Protein AF-A0A534R931-F1 (afdb_monomer)

Secondary structure (DSSP, 8-state):
--B-GGGTT-----EEEE--HHHHHHHHHHTT---GGGT-TTT-BPPTTGGGGHHHHTT-TTTT-TTB---GGGEEE--EEEE-SS--BTTEEEEEEEEEEEEEEEE-TTSSEEEEEEEEEEEEEEEESS----------EEEE-EEEEEE----------------------

Sequence (173 aa):
AEINRSLIGKWGPEGKMRVEFGKIREFARAVKEDNPLYFDEALCLAPPTFLMTMALWIGGLGESRSAVKLDLPRVLHGEQEFEYVKPIHGGDVLTFRSRTKEVFEKEGKRGGNMLFVVGETDSPRLSRGDAVPDGARRSAGHRLLQARIRRDGTDAHAGGGRRASHARRDPHR

Mean predicted aligned error: 12.39 Å

pLDDT: mean 72.43, std 20.79, range [27.38, 96.56]

Radius of gyration: 23.31 Å; Cα contacts (8 Å, |Δi|>4): 318; chains: 1; bounding box: 54×32×74 Å

Structure (mmCIF, N/CA/C/O backbone):
data_AF-A0A534R931-F1
#
_entry.id   AF-A0A534R931-F1
#
loop_
_atom_site.group_PDB
_atom_site.id
_atom_site.type_symbol
_atom_site.label_atom_id
_atom_site.label_alt_id
_atom_site.label_comp_id
_atom_site.label_asym_id
_atom_site.label_entity_id
_atom_site.label_seq_id
_atom_site.pdbx_PDB_ins_code
_atom_site.Cartn_x
_atom_site.Cartn_y
_atom_site.Cartn_z
_atom_site.occupancy
_atom_site.B_iso_or_equiv
_atom_site.auth_seq_id
_atom_site.auth_comp_id
_atom_site.auth_asym_id
_atom_site.auth_atom_id
_atom_site.pdbx_PDB_model_num
ATOM 1 N N . ALA A 1 1 ? -6.669 6.294 23.313 1.00 64.75 1 ALA A N 1
ATOM 2 C CA . ALA A 1 1 ? -6.786 7.149 22.118 1.00 64.75 1 ALA A CA 1
ATOM 3 C C . ALA A 1 1 ? -8.151 7.817 22.128 1.00 64.75 1 ALA A C 1
ATOM 5 O O . ALA A 1 1 ? -9.128 7.161 22.482 1.00 64.75 1 ALA A O 1
ATOM 6 N N . GLU A 1 2 ? -8.204 9.100 21.788 1.00 76.81 2 GLU A N 1
ATOM 7 C CA . GLU A 1 2 ? -9.459 9.806 21.527 1.00 76.81 2 GLU A CA 1
ATOM 8 C C . GLU A 1 2 ? -10.000 9.364 20.159 1.00 76.81 2 GLU A C 1
ATOM 10 O O . GLU A 1 2 ? -9.239 9.271 19.191 1.00 76.81 2 GLU A O 1
ATOM 15 N N . ILE A 1 3 ? -11.288 9.016 20.098 1.00 86.69 3 ILE A N 1
ATOM 16 C CA . ILE A 1 3 ? -11.934 8.460 18.902 1.00 86.69 3 ILE A CA 1
ATOM 17 C C . ILE A 1 3 ? -13.036 9.418 18.467 1.00 86.69 3 ILE A C 1
ATOM 19 O O . ILE A 1 3 ? -14.070 9.525 19.130 1.00 86.69 3 ILE A O 1
ATOM 23 N N . ASN A 1 4 ? -12.859 10.057 17.314 1.00 87.88 4 ASN A N 1
ATOM 24 C CA . ASN A 1 4 ? -13.916 10.832 16.686 1.00 87.88 4 ASN A CA 1
ATOM 25 C C . ASN A 1 4 ? -14.786 9.908 15.825 1.00 87.88 4 ASN A C 1
ATOM 27 O O . ASN A 1 4 ? -14.518 9.664 14.647 1.00 87.88 4 ASN A O 1
ATOM 31 N N . ARG A 1 5 ? -15.865 9.396 16.425 1.00 88.88 5 ARG A N 1
ATOM 32 C CA . ARG A 1 5 ? -16.776 8.446 15.767 1.00 88.88 5 ARG A CA 1
ATOM 33 C C . ARG A 1 5 ? -17.453 9.013 14.516 1.00 88.88 5 ARG A C 1
ATOM 35 O O . ARG A 1 5 ? -17.764 8.246 13.614 1.00 88.88 5 ARG A O 1
ATOM 42 N N . SER A 1 6 ? -17.623 10.335 14.419 1.00 89.12 6 SER A N 1
ATOM 43 C CA . SER A 1 6 ? -18.256 10.988 13.260 1.00 89.12 6 SER A CA 1
ATOM 44 C C . SER A 1 6 ? -17.419 10.929 11.973 1.00 89.12 6 SER A C 1
ATOM 46 O O . SER A 1 6 ? -17.922 11.259 10.895 1.00 89.12 6 SER A O 1
ATOM 48 N N . LEU A 1 7 ? -16.142 10.548 12.082 1.00 88.69 7 LEU A N 1
ATOM 49 C CA . LEU A 1 7 ? -15.213 10.404 10.961 1.00 88.69 7 LEU A CA 1
ATOM 50 C C . LEU A 1 7 ? -15.053 8.947 10.506 1.00 88.69 7 LEU A C 1
ATOM 52 O O . LEU A 1 7 ? -14.478 8.697 9.448 1.00 88.69 7 LEU A O 1
ATOM 56 N N . ILE A 1 8 ? -15.577 7.981 11.266 1.00 91.06 8 ILE A N 1
ATOM 57 C CA . ILE A 1 8 ? -15.552 6.570 10.872 1.00 91.06 8 ILE A CA 1
ATOM 58 C C . ILE A 1 8 ? -16.415 6.393 9.614 1.00 91.06 8 ILE A C 1
ATOM 60 O O . ILE A 1 8 ? -17.521 6.919 9.515 1.00 91.06 8 ILE A O 1
ATOM 64 N N . GLY A 1 9 ? -15.884 5.677 8.625 1.00 88.56 9 GLY A N 1
ATOM 65 C CA . GLY A 1 9 ? -16.518 5.426 7.333 1.00 88.56 9 GLY A CA 1
ATOM 66 C C . GLY A 1 9 ? -16.345 6.541 6.296 1.00 88.56 9 GLY A C 1
ATOM 67 O O . GLY A 1 9 ? -16.551 6.273 5.108 1.00 88.56 9 GLY A O 1
ATOM 68 N N . LYS A 1 10 ? -15.923 7.750 6.698 1.00 89.50 10 LYS A N 1
ATOM 69 C CA . LYS A 1 10 ? -15.718 8.885 5.785 1.00 89.50 10 LYS A CA 1
ATOM 70 C C . LYS A 1 10 ? -14.396 8.758 5.037 1.00 89.50 10 LYS A C 1
ATOM 72 O O . LYS A 1 10 ? -13.346 8.569 5.643 1.00 89.50 10 LYS A O 1
ATOM 77 N N . TRP A 1 11 ? -14.463 8.886 3.716 1.00 86.50 11 TRP A N 1
ATOM 78 C CA . TRP A 1 11 ? -13.279 8.961 2.868 1.00 86.50 11 TRP A CA 1
ATOM 79 C C . TRP A 1 11 ? -12.555 10.290 3.067 1.00 86.50 11 TRP A C 1
ATOM 81 O O . TRP A 1 11 ? -13.184 11.347 3.070 1.00 86.50 11 TRP A O 1
ATOM 91 N N . GLY A 1 12 ? -11.237 10.214 3.234 1.00 81.94 12 GLY A N 1
ATOM 92 C CA . GLY A 1 12 ? -10.351 11.367 3.171 1.00 81.94 12 GLY A CA 1
ATOM 93 C C . GLY A 1 12 ? -10.172 11.887 1.739 1.00 81.94 12 GLY A C 1
ATOM 94 O O . GLY A 1 12 ? -10.751 11.331 0.798 1.00 81.94 12 GLY A O 1
ATOM 95 N N . PRO A 1 13 ? -9.364 12.947 1.568 1.00 83.06 13 PRO A N 1
ATOM 96 C CA . PRO A 1 13 ? -9.044 13.481 0.251 1.00 83.06 13 PRO A CA 1
ATOM 97 C C . PRO A 1 13 ? -8.318 12.444 -0.613 1.00 83.06 13 PRO A C 1
ATOM 99 O O . PRO A 1 13 ? -7.682 11.514 -0.107 1.00 83.06 13 PRO A O 1
ATOM 102 N N . GLU A 1 14 ? -8.412 12.620 -1.929 1.00 82.12 14 GLU A N 1
ATOM 103 C CA . GLU A 1 14 ? -7.641 11.821 -2.873 1.00 82.12 14 GLU A CA 1
ATOM 104 C C . GLU A 1 14 ? -6.174 12.259 -2.878 1.00 82.12 14 GLU A C 1
ATOM 106 O O . GLU A 1 14 ? -5.858 13.448 -2.880 1.00 82.12 14 GLU A O 1
ATOM 111 N N . GLY A 1 15 ? -5.278 11.280 -2.917 1.00 79.75 15 GLY A N 1
ATOM 112 C CA . GLY A 1 15 ? -3.866 11.462 -3.202 1.00 79.75 15 GLY A CA 1
ATOM 113 C C . GLY A 1 15 ? -3.477 10.733 -4.483 1.00 79.75 15 GLY A C 1
ATOM 114 O O . GLY A 1 15 ? -4.202 9.866 -4.979 1.00 79.75 15 GLY A O 1
ATOM 115 N N . LYS A 1 16 ? -2.320 11.096 -5.036 1.00 83.88 16 LYS A N 1
ATOM 116 C CA . LYS A 1 16 ? -1.757 10.463 -6.232 1.00 83.88 16 LYS A CA 1
ATOM 117 C C . LYS A 1 16 ? -0.357 9.946 -5.941 1.00 83.88 16 LYS A C 1
ATOM 119 O O . LYS A 1 16 ? 0.428 10.626 -5.291 1.00 83.88 16 LYS A O 1
ATOM 124 N N . MET A 1 17 ? -0.048 8.761 -6.451 1.00 84.69 17 MET A N 1
ATOM 125 C CA . MET A 1 17 ? 1.275 8.151 -6.383 1.00 84.69 17 MET A CA 1
ATOM 126 C C . MET A 1 17 ? 1.694 7.734 -7.788 1.00 84.69 17 MET A C 1
ATOM 128 O O . MET A 1 17 ? 1.029 6.912 -8.419 1.00 84.69 17 MET A O 1
ATOM 132 N N . ARG A 1 18 ? 2.799 8.300 -8.280 1.00 88.38 18 ARG A N 1
ATOM 133 C CA . ARG A 1 18 ? 3.454 7.806 -9.491 1.00 88.38 18 ARG A CA 1
ATOM 134 C C . ARG A 1 18 ? 4.324 6.613 -9.111 1.00 88.38 18 ARG A C 1
ATOM 136 O O . ARG A 1 18 ? 5.145 6.705 -8.204 1.00 88.38 18 ARG A O 1
ATOM 143 N N . VAL A 1 19 ? 4.105 5.491 -9.780 1.00 88.94 19 VAL A N 1
ATOM 144 C CA . VAL A 1 19 ? 4.848 4.257 -9.571 1.00 88.94 19 VAL A CA 1
ATOM 145 C C . VAL A 1 19 ? 6.136 4.346 -10.369 1.00 88.94 19 VAL A C 1
ATOM 147 O O . VAL A 1 19 ? 6.128 4.377 -11.597 1.00 88.94 19 VAL A O 1
ATOM 150 N N . GLU A 1 20 ? 7.258 4.397 -9.670 1.00 90.56 20 GLU A N 1
ATOM 151 C CA . GLU A 1 20 ? 8.573 4.476 -10.293 1.00 90.56 20 GLU A CA 1
ATOM 152 C C . GLU A 1 20 ? 9.228 3.097 -10.320 1.00 90.56 20 GLU A C 1
ATOM 154 O O . GLU A 1 20 ? 9.284 2.404 -9.300 1.00 90.56 20 GLU A O 1
ATOM 159 N N . PHE A 1 21 ? 9.789 2.717 -11.471 1.00 91.75 21 PHE A N 1
ATOM 160 C CA . PHE A 1 21 ? 10.508 1.450 -11.610 1.00 91.75 21 PHE A CA 1
ATOM 161 C C . PHE A 1 21 ? 11.684 1.333 -10.628 1.00 91.75 21 PHE A C 1
ATOM 163 O O . PHE A 1 21 ? 11.911 0.275 -10.042 1.00 91.75 21 PHE A O 1
ATOM 170 N N . GLY A 1 22 ? 12.380 2.446 -10.363 1.00 94.00 22 GLY A N 1
ATOM 171 C CA . GLY A 1 22 ? 13.436 2.499 -9.352 1.00 94.00 22 GLY A CA 1
ATOM 172 C C . GLY A 1 22 ? 12.954 2.011 -7.983 1.00 94.00 22 GLY A C 1
ATOM 173 O O . GLY A 1 22 ? 13.600 1.148 -7.386 1.00 94.00 22 GLY A O 1
ATOM 174 N N . LYS A 1 23 ? 11.774 2.465 -7.522 1.00 92.81 23 LYS A N 1
ATOM 175 C CA . LYS A 1 23 ? 11.213 1.980 -6.255 1.00 92.81 23 LYS A CA 1
ATOM 176 C C . LYS A 1 23 ? 10.787 0.523 -6.334 1.00 92.81 23 LYS A C 1
ATOM 178 O O . LYS A 1 23 ? 11.016 -0.203 -5.373 1.00 92.81 23 LYS A O 1
ATOM 183 N N . ILE A 1 24 ? 10.168 0.091 -7.432 1.00 94.25 24 ILE A N 1
ATOM 184 C CA . ILE A 1 24 ? 9.784 -1.318 -7.616 1.00 94.25 24 ILE A CA 1
ATOM 185 C C . ILE A 1 24 ? 10.997 -2.220 -7.378 1.00 94.25 24 ILE A C 1
ATOM 187 O O . ILE A 1 24 ? 10.940 -3.141 -6.563 1.00 94.25 24 ILE A O 1
ATOM 191 N N . ARG A 1 25 ? 12.122 -1.884 -8.013 1.00 95.12 25 ARG A N 1
ATOM 192 C CA . ARG A 1 25 ? 13.376 -2.625 -7.892 1.00 95.12 25 ARG A CA 1
ATOM 193 C C . ARG A 1 25 ? 13.946 -2.587 -6.477 1.00 95.12 25 ARG A C 1
ATOM 195 O O . ARG A 1 25 ? 14.397 -3.608 -5.966 1.00 95.12 25 ARG A O 1
ATOM 202 N N . GLU A 1 26 ? 13.946 -1.420 -5.837 1.00 95.25 26 GLU A N 1
ATOM 203 C CA . GLU A 1 26 ? 14.381 -1.282 -4.441 1.00 95.25 26 GLU A CA 1
ATOM 204 C C . GLU A 1 26 ? 13.521 -2.119 -3.491 1.00 95.25 26 GLU A C 1
ATOM 206 O O . GLU A 1 26 ? 14.061 -2.817 -2.634 1.00 95.25 26 GLU A O 1
ATOM 211 N N . PHE A 1 27 ? 12.198 -2.091 -3.667 1.00 95.50 27 PHE A N 1
ATOM 212 C CA . PHE A 1 27 ? 11.262 -2.875 -2.874 1.00 95.50 27 PHE A CA 1
ATOM 213 C C . PHE A 1 27 ? 11.506 -4.371 -3.060 1.00 95.50 27 PHE A C 1
ATOM 215 O O . PHE A 1 27 ? 11.680 -5.067 -2.064 1.00 95.50 27 PHE A O 1
ATOM 222 N N . ALA A 1 28 ? 11.601 -4.846 -4.308 1.00 96.56 28 ALA A N 1
ATOM 223 C CA . ALA A 1 28 ? 11.885 -6.246 -4.619 1.00 96.56 28 ALA A CA 1
ATOM 224 C C . ALA A 1 28 ? 13.169 -6.726 -3.919 1.00 96.56 28 ALA A C 1
ATOM 226 O O . ALA A 1 28 ? 13.162 -7.748 -3.236 1.00 96.56 28 ALA A O 1
ATOM 227 N N . ARG A 1 29 ? 14.253 -5.935 -3.970 1.00 96.19 29 ARG A N 1
ATOM 228 C CA . ARG A 1 29 ? 15.492 -6.253 -3.233 1.00 96.19 29 ARG A CA 1
ATOM 229 C C . ARG A 1 29 ? 15.284 -6.281 -1.722 1.00 96.19 29 ARG A C 1
ATOM 231 O O . ARG A 1 29 ? 15.785 -7.185 -1.060 1.00 96.19 29 ARG A O 1
ATOM 238 N N . ALA A 1 30 ? 14.564 -5.305 -1.171 1.00 96.06 30 ALA A N 1
ATOM 239 C CA . ALA A 1 30 ? 14.341 -5.191 0.268 1.00 96.06 30 ALA A CA 1
ATOM 240 C C . ALA A 1 30 ? 13.549 -6.378 0.838 1.00 96.06 30 ALA A C 1
ATOM 242 O O . ALA A 1 30 ? 13.844 -6.836 1.942 1.00 96.06 30 ALA A O 1
ATOM 243 N N . VAL A 1 31 ? 12.588 -6.907 0.075 1.00 94.94 31 VAL A N 1
ATOM 244 C CA . VAL A 1 31 ? 11.812 -8.098 0.458 1.00 94.94 31 VAL A CA 1
ATOM 245 C C . VAL A 1 31 ? 12.465 -9.415 0.030 1.00 94.94 31 VAL A C 1
ATOM 247 O O . VAL A 1 31 ? 11.887 -10.473 0.259 1.00 94.94 31 VAL A O 1
ATOM 250 N N . LYS A 1 32 ? 13.686 -9.359 -0.523 1.00 96.44 32 LYS A N 1
ATOM 251 C CA . LYS A 1 32 ? 14.466 -10.511 -1.001 1.00 96.44 32 LYS A CA 1
ATOM 252 C C . LYS A 1 32 ? 13.764 -11.320 -2.099 1.00 96.44 32 LYS A C 1
ATOM 254 O O . LYS A 1 32 ? 13.887 -12.539 -2.130 1.00 96.44 32 LYS A O 1
ATOM 259 N N . GLU A 1 33 ? 13.050 -10.639 -2.989 1.00 95.69 33 GLU A N 1
ATOM 260 C CA . GLU A 1 33 ? 12.526 -11.252 -4.211 1.00 95.69 33 GLU A CA 1
ATOM 261 C C . GLU A 1 33 ? 13.659 -11.586 -5.187 1.00 95.69 33 GLU A C 1
ATOM 263 O O . GLU A 1 33 ? 14.578 -10.784 -5.390 1.00 95.69 33 GLU A O 1
ATOM 268 N N . ASP A 1 34 ? 13.570 -12.761 -5.805 1.00 94.50 34 ASP A N 1
ATOM 269 C CA . ASP A 1 34 ? 14.520 -13.282 -6.794 1.00 94.50 34 ASP A CA 1
ATOM 270 C C . ASP A 1 34 ? 13.901 -13.441 -8.190 1.00 94.50 34 ASP A C 1
ATOM 272 O O . ASP A 1 34 ? 14.628 -13.644 -9.166 1.00 94.50 34 ASP A O 1
ATOM 276 N N . ASN A 1 35 ? 12.578 -13.288 -8.313 1.00 94.69 35 ASN A N 1
ATOM 277 C CA . ASN A 1 35 ? 11.891 -13.403 -9.589 1.00 94.69 35 ASN A CA 1
ATOM 278 C C . ASN A 1 35 ? 12.372 -12.305 -10.564 1.00 94.69 35 ASN A C 1
ATOM 280 O O . ASN A 1 35 ? 12.129 -11.116 -10.317 1.00 94.69 35 ASN A O 1
ATOM 284 N N . PRO A 1 36 ? 12.999 -12.670 -11.702 1.00 94.31 36 PRO A N 1
ATOM 285 C CA . PRO A 1 36 ? 13.579 -11.706 -12.635 1.00 94.31 36 PRO A CA 1
ATOM 286 C C . PRO A 1 36 ? 12.543 -10.747 -13.238 1.00 94.31 36 PRO A C 1
ATOM 288 O O . PRO A 1 36 ? 12.909 -9.644 -13.638 1.00 94.31 36 PRO A O 1
ATOM 291 N N . LEU A 1 37 ? 11.254 -11.109 -13.246 1.00 92.69 37 LEU A N 1
ATOM 292 C CA . LEU A 1 37 ? 10.178 -10.258 -13.764 1.00 92.69 37 LEU A CA 1
ATOM 293 C C . LEU A 1 37 ? 10.068 -8.911 -13.032 1.00 92.69 37 LEU A C 1
ATOM 295 O O . LEU A 1 37 ? 9.668 -7.921 -13.639 1.00 92.69 37 LEU A O 1
ATOM 299 N N . TYR A 1 38 ? 10.445 -8.846 -11.751 1.00 92.88 38 TYR A N 1
ATOM 300 C CA . TYR A 1 38 ? 10.425 -7.597 -10.974 1.00 92.88 38 TYR A CA 1
ATOM 301 C C . TYR A 1 38 ? 11.647 -6.701 -11.220 1.00 92.88 38 TYR A C 1
ATOM 303 O O . TYR A 1 38 ? 11.712 -5.576 -10.722 1.00 92.88 38 TYR A O 1
ATOM 311 N N . PHE A 1 39 ? 12.624 -7.197 -11.981 1.00 93.94 39 PHE A N 1
ATOM 312 C CA . PHE A 1 39 ? 13.857 -6.498 -12.337 1.00 93.94 39 PHE A CA 1
ATOM 313 C C . PHE A 1 39 ? 13.936 -6.162 -13.831 1.00 93.94 39 PHE A C 1
ATOM 315 O O . PHE A 1 39 ? 14.881 -5.494 -14.246 1.00 93.94 39 PHE A O 1
ATOM 322 N N . ASP A 1 40 ? 12.957 -6.601 -14.621 1.00 92.50 40 ASP A N 1
ATOM 323 C CA . ASP A 1 40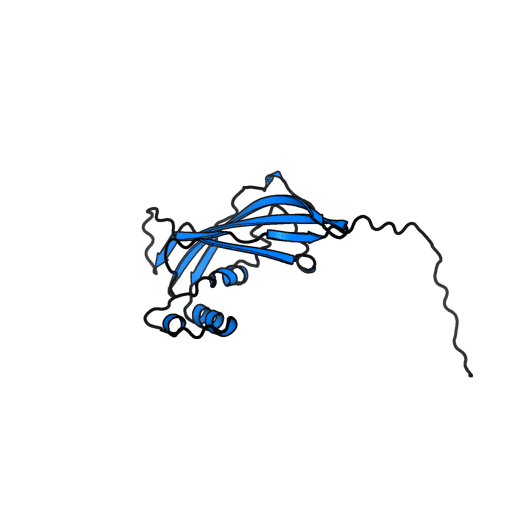 ? 12.869 -6.346 -16.054 1.00 92.50 40 ASP A CA 1
ATOM 324 C C . ASP A 1 40 ? 12.370 -4.914 -16.319 1.00 92.50 40 ASP A C 1
ATOM 326 O O . ASP A 1 40 ? 11.237 -4.557 -15.988 1.00 92.50 40 ASP A O 1
ATOM 330 N N . GLU A 1 41 ? 13.226 -4.091 -16.926 1.00 89.94 41 GLU A N 1
ATOM 331 C CA . GLU A 1 41 ? 12.934 -2.698 -17.290 1.00 89.94 41 GLU A CA 1
ATOM 332 C C . GLU A 1 41 ? 11.887 -2.563 -18.404 1.00 89.94 41 GLU A C 1
ATOM 334 O O . GLU A 1 41 ? 11.192 -1.551 -18.467 1.00 89.94 41 GLU A O 1
ATOM 339 N N . ALA A 1 42 ? 11.724 -3.570 -19.262 1.00 88.50 42 ALA A N 1
ATOM 340 C CA . ALA A 1 42 ? 10.693 -3.565 -20.294 1.00 88.50 42 ALA A CA 1
ATOM 341 C C . ALA A 1 42 ? 9.310 -3.898 -19.712 1.00 88.50 42 ALA A C 1
ATOM 343 O O . ALA A 1 42 ? 8.305 -3.333 -20.148 1.00 88.50 42 ALA A O 1
ATOM 344 N N . LEU A 1 43 ? 9.246 -4.787 -18.713 1.00 88.88 43 LEU A N 1
ATOM 345 C CA . LEU A 1 43 ? 7.991 -5.126 -18.032 1.00 88.88 43 LEU A CA 1
ATOM 346 C C . LEU A 1 43 ? 7.616 -4.101 -16.964 1.00 88.88 43 LEU A C 1
ATOM 348 O O . LEU A 1 43 ? 6.444 -3.754 -16.831 1.00 88.88 43 LEU A O 1
ATOM 352 N N . CYS A 1 44 ? 8.593 -3.629 -16.189 1.00 89.44 44 CYS A N 1
ATOM 353 C CA . CYS A 1 44 ? 8.390 -2.753 -15.040 1.00 89.44 44 CYS A CA 1
ATOM 354 C C . CYS A 1 44 ? 7.344 -3.279 -14.032 1.00 89.44 44 CYS A C 1
ATOM 356 O O . CYS A 1 44 ? 6.620 -2.485 -13.436 1.00 89.44 44 CYS A O 1
ATOM 358 N N . LEU A 1 45 ? 7.214 -4.595 -13.844 1.00 92.38 45 LEU A N 1
ATOM 359 C CA . LEU A 1 45 ? 6.156 -5.190 -13.020 1.00 92.38 45 LEU A CA 1
ATOM 360 C C . LEU A 1 45 ? 6.404 -4.977 -11.518 1.00 92.38 45 LEU A C 1
ATOM 362 O O . LEU A 1 45 ? 7.474 -5.298 -11.007 1.00 92.38 45 LEU A O 1
ATOM 366 N N . ALA A 1 46 ? 5.394 -4.503 -10.786 1.00 92.25 46 ALA A N 1
ATOM 367 C CA . ALA A 1 46 ? 5.466 -4.354 -9.336 1.00 92.25 46 ALA A CA 1
ATOM 368 C C . ALA A 1 46 ? 5.119 -5.667 -8.597 1.00 92.25 46 ALA A C 1
ATOM 370 O O . ALA A 1 46 ? 4.121 -6.309 -8.941 1.00 92.25 46 ALA A O 1
ATOM 371 N N . PRO A 1 47 ? 5.863 -6.037 -7.535 1.00 94.38 47 PRO A N 1
ATOM 372 C CA . PRO A 1 47 ? 5.503 -7.154 -6.665 1.00 94.38 47 PRO A CA 1
ATOM 373 C C . PRO A 1 47 ? 4.115 -7.005 -6.005 1.00 94.38 47 PRO A C 1
ATOM 375 O O . PRO A 1 47 ? 3.707 -5.881 -5.693 1.00 94.38 47 PRO A O 1
ATOM 378 N N . PRO A 1 48 ? 3.410 -8.111 -5.684 1.00 90.19 48 PRO A N 1
ATOM 379 C CA . PRO A 1 48 ? 2.064 -8.089 -5.096 1.00 90.19 48 PRO A CA 1
ATOM 380 C C . PRO A 1 48 ? 1.922 -7.385 -3.744 1.00 90.19 48 PRO A C 1
ATOM 382 O O . PRO A 1 48 ? 0.810 -7.184 -3.286 1.00 90.19 48 PRO A O 1
ATOM 385 N N . THR A 1 49 ? 3.007 -7.036 -3.059 1.00 91.00 49 THR A N 1
ATOM 386 C CA . THR A 1 49 ? 2.961 -6.290 -1.787 1.00 91.00 49 THR A CA 1
ATOM 387 C C . THR A 1 49 ? 3.583 -4.902 -1.902 1.00 91.00 49 THR A C 1
ATOM 389 O O . THR A 1 49 ? 3.696 -4.190 -0.905 1.00 91.00 49 THR A O 1
ATOM 392 N N . PHE A 1 50 ? 3.929 -4.470 -3.120 1.00 91.00 50 PHE A N 1
ATOM 393 C CA . PHE A 1 50 ? 4.559 -3.178 -3.395 1.00 91.00 50 PHE A CA 1
ATOM 394 C C . PHE A 1 50 ? 3.771 -1.995 -2.816 1.00 91.00 50 PHE A C 1
ATOM 396 O O . PHE A 1 50 ? 4.362 -1.044 -2.318 1.00 91.00 50 PHE A O 1
ATOM 403 N N . LEU A 1 51 ? 2.433 -2.071 -2.785 1.00 87.25 51 LEU A N 1
ATOM 404 C CA . LEU A 1 51 ? 1.586 -1.004 -2.236 1.00 87.25 51 LEU A CA 1
ATOM 405 C C . LEU A 1 51 ? 1.819 -0.714 -0.742 1.00 87.25 51 LEU A C 1
ATOM 407 O O . LEU A 1 51 ? 1.421 0.354 -0.277 1.00 87.25 51 LEU A O 1
ATOM 411 N N . MET A 1 52 ? 2.538 -1.574 -0.010 1.00 85.44 52 MET A N 1
ATOM 412 C CA . MET A 1 52 ? 3.043 -1.250 1.330 1.00 85.44 52 MET A CA 1
ATOM 413 C C . MET A 1 52 ? 3.856 0.045 1.356 1.00 85.44 52 MET A C 1
ATOM 415 O O . MET A 1 52 ? 3.823 0.781 2.344 1.00 85.44 52 MET A O 1
ATOM 419 N N . THR A 1 53 ? 4.576 0.352 0.274 1.00 85.62 53 THR A N 1
ATOM 420 C CA . THR A 1 53 ? 5.414 1.550 0.208 1.00 85.62 53 THR A CA 1
ATOM 421 C C . THR A 1 53 ? 4.599 2.828 0.098 1.00 85.62 53 THR A C 1
ATOM 423 O O . THR A 1 53 ? 5.143 3.894 0.359 1.00 85.62 53 THR A O 1
ATOM 426 N N . MET A 1 54 ? 3.305 2.756 -0.235 1.00 80.19 54 MET A N 1
ATOM 427 C CA . MET A 1 54 ? 2.439 3.929 -0.384 1.00 80.19 54 MET A CA 1
ATOM 428 C C . MET A 1 54 ? 2.451 4.808 0.871 1.00 80.19 54 MET A C 1
ATOM 430 O O . MET A 1 54 ? 2.460 6.028 0.759 1.00 80.19 54 MET A O 1
ATOM 434 N N . ALA A 1 55 ? 2.558 4.207 2.062 1.00 74.19 55 ALA A N 1
ATOM 435 C CA . ALA A 1 55 ? 2.681 4.939 3.322 1.00 74.19 55 ALA A CA 1
ATOM 436 C C . ALA A 1 55 ? 3.855 5.943 3.341 1.00 74.19 55 ALA A C 1
ATOM 438 O O . ALA A 1 55 ? 3.760 6.965 4.016 1.00 74.19 55 ALA A O 1
ATOM 439 N N . LEU A 1 56 ? 4.932 5.681 2.591 1.00 74.88 56 LEU A N 1
ATOM 440 C CA . LEU A 1 56 ? 6.111 6.549 2.498 1.00 74.88 56 LEU A CA 1
ATOM 441 C C . LEU A 1 56 ? 5.860 7.807 1.650 1.00 74.88 56 LEU A C 1
ATOM 443 O O . LEU A 1 56 ? 6.507 8.822 1.875 1.00 74.88 56 LEU A O 1
ATOM 447 N N . TRP A 1 57 ? 4.920 7.758 0.703 1.00 69.06 57 TRP A N 1
ATOM 448 C CA . TRP A 1 57 ? 4.579 8.891 -0.170 1.00 69.06 57 TRP A CA 1
ATOM 449 C C . TRP A 1 57 ? 3.514 9.813 0.408 1.00 69.06 57 TRP A C 1
ATOM 451 O O . TRP A 1 57 ? 3.443 10.981 0.040 1.00 69.06 57 TRP A O 1
ATOM 461 N N . ILE A 1 58 ? 2.670 9.287 1.290 1.00 65.81 58 ILE A N 1
ATOM 462 C CA . ILE A 1 58 ? 1.439 9.963 1.720 1.00 65.81 58 ILE A CA 1
ATOM 463 C C . ILE A 1 58 ? 1.559 10.597 3.108 1.00 65.81 58 ILE A C 1
ATOM 465 O O . ILE A 1 58 ? 0.544 10.879 3.733 1.00 65.81 58 ILE A O 1
ATOM 469 N N . GLY A 1 59 ? 2.787 10.781 3.607 1.00 60.44 59 GLY A N 1
ATOM 470 C CA . GLY A 1 59 ? 3.030 11.334 4.945 1.00 60.44 59 GLY A CA 1
ATOM 471 C C . GLY A 1 59 ? 2.705 10.360 6.086 1.00 60.44 59 GLY A C 1
ATOM 472 O O . GLY A 1 59 ? 2.475 10.773 7.219 1.00 60.44 59 GLY A O 1
ATOM 473 N N . GLY A 1 60 ? 2.693 9.052 5.808 1.00 58.25 60 GLY A N 1
ATOM 474 C CA . GLY A 1 60 ? 2.314 8.010 6.758 1.00 58.25 60 GLY A CA 1
ATOM 475 C C . GLY A 1 60 ? 0.809 7.725 6.787 1.00 58.25 60 GLY A C 1
ATOM 476 O O . GLY A 1 60 ? -0.032 8.536 6.420 1.00 58.25 60 GLY A O 1
ATOM 477 N N . LEU A 1 61 ? 0.438 6.538 7.278 1.00 53.03 61 LEU A N 1
ATOM 478 C CA . LEU A 1 61 ? -0.967 6.101 7.376 1.00 53.03 61 LEU A CA 1
ATOM 479 C C . LEU A 1 61 ? -1.808 6.925 8.379 1.00 53.03 61 LEU A C 1
ATOM 481 O O . LEU A 1 61 ? -3.014 6.702 8.483 1.00 53.03 61 LEU A O 1
ATOM 485 N N . GLY A 1 62 ? -1.171 7.807 9.160 1.00 49.50 62 GLY A N 1
ATOM 486 C CA . GLY A 1 62 ? -1.778 8.556 10.263 1.00 49.50 62 GLY A CA 1
ATOM 487 C C . GLY A 1 62 ? -2.632 9.738 9.808 1.00 49.50 62 GLY A C 1
ATOM 488 O O . GLY A 1 62 ? -3.746 9.896 10.301 1.00 49.50 62 GLY A O 1
ATOM 489 N N . GLU A 1 63 ? -2.169 10.521 8.830 1.00 52.12 63 GLU A N 1
ATOM 490 C CA . GLU A 1 63 ? -2.945 11.655 8.301 1.00 52.12 63 GLU A CA 1
ATOM 491 C C . GLU A 1 63 ? -4.149 11.181 7.479 1.00 52.12 63 GLU A C 1
ATOM 493 O O . GLU A 1 63 ? -5.226 11.774 7.520 1.00 52.12 63 GLU A O 1
ATOM 498 N N . SER A 1 64 ? -4.013 10.038 6.802 1.00 55.62 64 SER A N 1
ATOM 499 C CA . SER A 1 64 ? -5.089 9.453 5.998 1.00 55.62 64 SER A CA 1
ATOM 500 C C . SER A 1 64 ? -6.186 8.767 6.836 1.00 55.62 64 SER A C 1
ATOM 502 O O . SER A 1 64 ? -7.182 8.305 6.275 1.00 55.62 64 SER A O 1
ATOM 504 N N . ARG A 1 65 ? -6.026 8.671 8.168 1.00 65.31 65 ARG A N 1
ATOM 505 C CA . ARG A 1 65 ? -6.952 8.000 9.106 1.00 65.31 65 ARG A CA 1
ATOM 506 C C . ARG A 1 65 ? -7.371 8.935 10.243 1.00 65.31 65 ARG A C 1
ATOM 508 O O . ARG A 1 65 ? -7.097 8.700 11.417 1.00 65.31 65 ARG A O 1
ATOM 515 N N . SER A 1 66 ? -8.100 9.984 9.878 1.00 69.69 66 SER A N 1
ATOM 516 C CA . SER A 1 66 ? -8.471 11.114 10.744 1.00 69.69 66 SER A CA 1
ATOM 517 C C . SER A 1 66 ? -9.376 10.788 11.945 1.00 69.69 66 SER A C 1
ATOM 519 O O . SER A 1 66 ? -9.502 11.610 12.849 1.00 69.69 66 SER A O 1
ATOM 521 N N . ALA A 1 67 ? -10.008 9.609 11.998 1.00 77.81 67 ALA A N 1
ATOM 522 C CA . ALA A 1 67 ? -10.958 9.278 13.067 1.00 77.81 67 ALA A CA 1
ATOM 523 C C . ALA A 1 67 ? -10.308 8.934 14.419 1.00 77.81 67 ALA A C 1
ATOM 525 O O . ALA A 1 67 ? -10.989 8.976 15.446 1.00 77.81 67 ALA A O 1
ATOM 526 N N . VAL A 1 68 ? -9.023 8.564 14.442 1.00 77.75 68 VAL A N 1
ATOM 527 C CA . VAL A 1 68 ? -8.320 8.183 15.676 1.00 77.75 68 VAL A CA 1
ATOM 528 C C . VAL A 1 68 ? -6.942 8.821 15.695 1.00 77.75 68 VAL A C 1
ATOM 530 O O . VAL A 1 68 ? -6.125 8.563 14.816 1.00 77.75 68 VAL A O 1
ATOM 533 N N . LYS A 1 69 ? -6.647 9.597 16.741 1.00 77.31 69 LYS A N 1
ATOM 534 C CA . LYS A 1 69 ? -5.283 10.070 16.987 1.00 77.31 69 LYS A CA 1
ATOM 535 C C . LYS A 1 69 ? -4.455 8.907 17.538 1.00 77.31 69 LYS A C 1
ATOM 537 O O . LYS A 1 69 ? -4.638 8.496 18.687 1.00 77.31 69 LYS A O 1
ATOM 542 N N . LEU A 1 70 ? -3.600 8.339 16.691 1.00 75.81 70 LEU A N 1
ATOM 543 C CA . LEU A 1 70 ? -2.754 7.197 17.030 1.00 75.81 70 LEU A CA 1
ATOM 544 C C . LEU A 1 70 ? -1.426 7.676 17.625 1.00 75.81 70 LEU A C 1
ATOM 546 O O . LEU A 1 70 ? -0.734 8.498 17.030 1.00 75.81 70 LEU A O 1
ATOM 550 N N . ASP A 1 71 ? -1.055 7.117 18.773 1.00 76.12 71 ASP A N 1
ATOM 551 C CA . ASP A 1 71 ? 0.298 7.231 19.319 1.00 76.12 71 ASP A CA 1
ATOM 552 C C . ASP A 1 71 ? 1.183 6.182 18.627 1.00 76.12 71 ASP A C 1
ATOM 554 O O . ASP A 1 71 ? 1.228 5.030 19.059 1.00 76.12 71 ASP A O 1
ATOM 558 N N . LEU A 1 72 ? 1.790 6.547 17.487 1.00 74.50 72 LEU A N 1
ATOM 559 C CA . LEU A 1 72 ? 2.467 5.611 16.571 1.00 74.50 72 LEU A CA 1
ATOM 560 C C . LEU A 1 72 ? 3.486 4.669 17.251 1.00 74.50 72 LEU A C 1
ATOM 562 O O . LEU A 1 72 ? 3.457 3.483 16.927 1.00 74.50 72 LEU A O 1
ATOM 566 N N . PRO A 1 73 ? 4.322 5.106 18.216 1.00 79.81 73 PRO A N 1
ATOM 567 C CA . PRO A 1 73 ? 5.215 4.211 18.962 1.00 79.81 73 PRO A CA 1
ATOM 568 C C . PRO A 1 73 ? 4.516 3.079 19.730 1.00 79.81 73 PRO A C 1
ATOM 570 O O . PRO A 1 73 ? 5.139 2.064 20.029 1.00 79.81 73 PRO A O 1
ATOM 573 N N . ARG A 1 74 ? 3.229 3.235 20.064 1.00 77.69 74 ARG A N 1
ATOM 574 C CA . ARG A 1 74 ? 2.416 2.234 20.779 1.00 77.69 74 ARG A CA 1
ATOM 575 C C . ARG A 1 74 ? 1.487 1.444 19.858 1.00 77.69 74 ARG A C 1
ATOM 577 O O . ARG A 1 74 ? 0.654 0.671 20.339 1.00 77.69 74 ARG A O 1
ATOM 584 N N . VAL A 1 75 ? 1.591 1.654 18.548 1.00 78.81 75 VAL A N 1
ATOM 585 C CA . VAL A 1 75 ? 0.789 0.950 17.550 1.00 78.81 75 VAL A CA 1
ATOM 586 C C . VAL A 1 75 ? 1.523 -0.299 17.090 1.00 78.81 75 VAL A C 1
ATOM 588 O O . VAL A 1 75 ? 2.642 -0.238 16.592 1.00 78.81 75 VAL A O 1
ATOM 591 N N . LEU A 1 76 ? 0.839 -1.435 17.174 1.00 84.19 76 LEU A N 1
ATOM 592 C CA . LEU A 1 76 ? 1.252 -2.663 16.509 1.00 84.19 76 LEU A CA 1
ATOM 593 C C . LEU A 1 76 ? 0.492 -2.828 15.192 1.00 84.19 76 LEU A C 1
ATOM 595 O O . LEU A 1 76 ? -0.732 -2.672 15.133 1.00 84.19 76 LEU A O 1
ATOM 599 N N . HIS A 1 77 ? 1.229 -3.178 14.142 1.00 80.50 77 HIS A N 1
ATOM 600 C CA . HIS A 1 77 ? 0.673 -3.574 12.853 1.00 80.50 77 HIS A CA 1
ATOM 601 C C . HIS A 1 77 ? 0.066 -4.980 12.984 1.00 80.50 77 HIS A C 1
ATOM 603 O O . HIS A 1 77 ? 0.784 -5.931 13.276 1.00 80.50 77 HIS A O 1
ATOM 609 N N . GLY A 1 78 ? -1.256 -5.105 12.849 1.00 84.38 78 GLY A N 1
ATOM 610 C CA . GLY A 1 78 ? -1.982 -6.363 13.032 1.00 84.38 78 GLY A CA 1
ATOM 611 C C . GLY A 1 78 ? -2.075 -7.199 11.758 1.00 84.38 78 GLY A C 1
ATOM 612 O O . GLY A 1 78 ? -1.426 -8.231 11.658 1.00 84.38 78 GLY A O 1
ATOM 613 N N . GLU A 1 79 ? -2.915 -6.776 10.814 1.00 85.19 79 GLU A N 1
ATOM 614 C CA . GLU A 1 79 ? -3.239 -7.531 9.592 1.00 85.19 79 GLU A CA 1
ATOM 615 C C . GLU A 1 79 ? -3.340 -6.615 8.370 1.00 85.19 79 GLU A C 1
ATOM 617 O O . GLU A 1 79 ? -3.702 -5.440 8.491 1.00 85.19 79 GLU A O 1
ATOM 622 N N . GLN A 1 80 ? -3.069 -7.190 7.199 1.00 84.75 80 GLN A N 1
ATOM 623 C CA . GLN A 1 80 ? -3.015 -6.526 5.900 1.00 84.75 80 GLN A CA 1
ATOM 624 C C . GLN A 1 80 ? -3.626 -7.429 4.822 1.00 84.75 80 GLN A C 1
ATOM 626 O O . GLN A 1 80 ? -3.302 -8.612 4.761 1.00 84.75 80 GLN A O 1
ATOM 631 N N . GLU A 1 81 ? -4.440 -6.853 3.935 1.00 85.12 81 GLU A N 1
ATOM 632 C CA . GLU A 1 81 ? -5.044 -7.535 2.786 1.00 85.12 81 GLU A CA 1
ATOM 633 C C . GLU A 1 81 ? -4.887 -6.702 1.500 1.00 85.12 81 GLU A C 1
ATOM 635 O O . GLU A 1 81 ? -4.920 -5.470 1.526 1.00 85.12 81 GLU A O 1
ATOM 640 N N . PHE A 1 82 ? -4.707 -7.361 0.357 1.00 83.38 82 PHE A N 1
ATOM 641 C CA . PHE A 1 82 ? -4.602 -6.707 -0.947 1.00 83.38 82 PHE A CA 1
ATOM 642 C C . PHE A 1 82 ? -5.565 -7.359 -1.935 1.00 83.38 82 PHE A C 1
ATOM 644 O O . PHE A 1 82 ? -5.616 -8.583 -2.020 1.00 83.38 82 PHE A O 1
ATOM 651 N N . GLU A 1 83 ? -6.276 -6.550 -2.719 1.00 82.62 83 GLU A N 1
ATOM 652 C CA . GLU A 1 83 ? -7.160 -7.024 -3.780 1.00 82.62 83 GLU A CA 1
ATOM 653 C C . GLU A 1 83 ? -6.757 -6.388 -5.116 1.00 82.62 83 GLU A C 1
ATOM 655 O O . GLU A 1 83 ? -6.994 -5.209 -5.388 1.00 82.62 83 GLU A O 1
ATOM 660 N N . TYR A 1 84 ? -6.141 -7.176 -5.993 1.00 78.81 84 TYR A N 1
ATOM 661 C CA . TYR A 1 84 ? -5.676 -6.684 -7.286 1.00 78.81 84 TYR A CA 1
ATOM 662 C C . TYR A 1 84 ? -6.687 -6.976 -8.386 1.00 78.81 84 TYR A C 1
ATOM 664 O O . TYR A 1 84 ? -6.920 -8.123 -8.748 1.00 78.81 84 TYR A O 1
ATOM 672 N N . VAL A 1 85 ? -7.224 -5.914 -8.988 1.00 81.00 85 VAL A N 1
ATOM 673 C 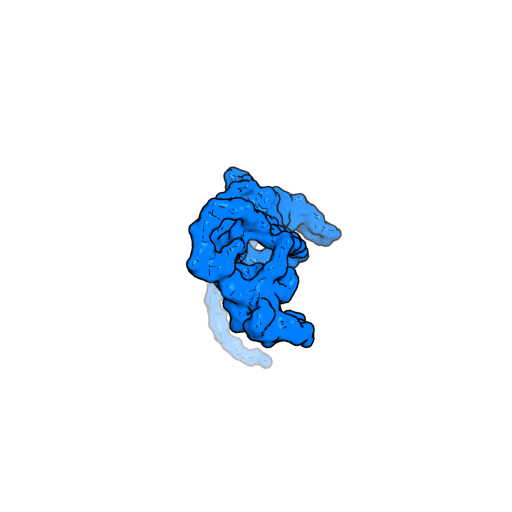CA . VAL A 1 85 ? -8.017 -6.021 -10.224 1.00 81.00 85 VAL A CA 1
ATOM 674 C C . VAL A 1 85 ? -7.101 -6.182 -11.444 1.00 81.00 85 VAL A C 1
ATOM 676 O O . VAL A 1 85 ? -7.473 -6.816 -12.429 1.00 81.00 85 VAL A O 1
ATOM 679 N N . LYS A 1 86 ? -5.902 -5.580 -11.398 1.00 82.44 86 LYS A N 1
ATOM 680 C CA . LYS A 1 86 ? -4.870 -5.632 -12.445 1.00 82.44 86 LYS A CA 1
ATOM 681 C C . LYS A 1 86 ? -3.467 -5.530 -11.830 1.00 82.44 86 LYS A C 1
ATOM 683 O O . LYS A 1 86 ? -3.343 -4.903 -10.774 1.00 82.44 86 LYS A O 1
ATOM 688 N N . PRO A 1 87 ? -2.428 -6.066 -12.496 1.00 87.31 87 PRO A N 1
ATOM 689 C CA . PRO A 1 87 ? -1.042 -5.832 -12.103 1.00 87.31 87 PRO A CA 1
ATOM 690 C C . PRO A 1 87 ? -0.654 -4.355 -12.234 1.00 87.31 87 PRO A C 1
ATOM 692 O O . PRO A 1 87 ? -1.148 -3.652 -13.121 1.00 87.31 87 PRO A O 1
ATOM 695 N N . ILE A 1 88 ? 0.246 -3.908 -11.361 1.00 88.75 88 ILE A N 1
ATOM 696 C CA . ILE A 1 88 ? 0.785 -2.544 -11.328 1.00 88.75 88 ILE A CA 1
ATOM 697 C C . ILE A 1 88 ? 2.146 -2.539 -12.020 1.00 88.75 88 ILE A C 1
ATOM 699 O O . ILE A 1 88 ? 2.937 -3.461 -11.827 1.00 88.75 88 ILE A O 1
ATOM 703 N N . HIS A 1 89 ? 2.421 -1.498 -12.798 1.00 90.19 89 HIS A N 1
ATOM 704 C CA . HIS A 1 89 ? 3.662 -1.330 -13.540 1.00 90.19 89 HIS A CA 1
ATOM 705 C C . HIS A 1 89 ? 4.323 0.020 -13.232 1.00 90.19 89 HIS A C 1
ATOM 707 O O . HIS A 1 89 ? 3.673 0.986 -12.837 1.00 90.19 89 HIS A O 1
ATOM 713 N N . GLY A 1 90 ? 5.630 0.114 -13.448 1.00 90.06 90 GLY A N 1
ATOM 714 C CA . GLY A 1 90 ? 6.341 1.389 -13.498 1.00 90.06 90 GLY A CA 1
ATOM 715 C C . GLY A 1 90 ? 5.741 2.320 -14.558 1.00 90.06 90 GLY A C 1
ATOM 716 O O . GLY A 1 90 ? 5.359 1.887 -15.642 1.00 90.06 90 GLY A O 1
ATOM 717 N N . GLY A 1 91 ? 5.635 3.606 -14.227 1.00 88.25 91 GLY A N 1
ATOM 718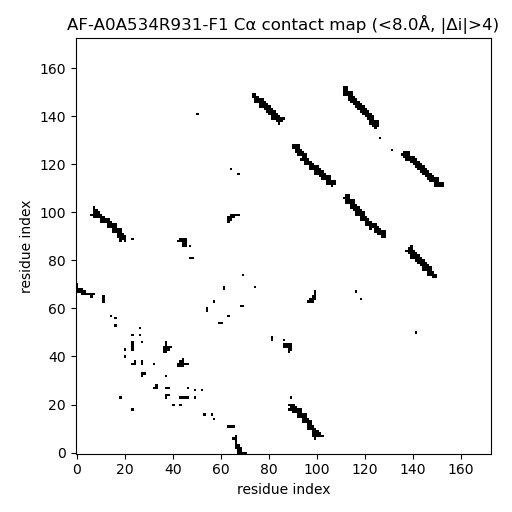 C CA . GLY A 1 91 ? 4.969 4.632 -15.036 1.00 88.25 91 GLY A CA 1
ATOM 719 C C . GLY A 1 91 ? 3.477 4.802 -14.732 1.00 88.25 91 GLY A C 1
ATOM 720 O O . GLY A 1 91 ? 2.887 5.813 -15.124 1.00 88.25 91 GLY A O 1
ATOM 721 N N . ASP A 1 92 ? 2.873 3.865 -14.000 1.00 88.06 92 ASP A N 1
ATOM 722 C CA . ASP A 1 92 ? 1.491 3.976 -13.550 1.00 88.06 92 ASP A CA 1
ATOM 723 C C . ASP A 1 92 ? 1.311 5.165 -12.593 1.00 88.06 92 ASP A C 1
ATOM 725 O O . ASP A 1 92 ? 2.165 5.462 -11.757 1.00 88.06 92 ASP A O 1
ATOM 729 N N . VAL A 1 93 ? 0.167 5.842 -12.680 1.00 86.88 93 VAL A N 1
ATOM 730 C CA . VAL A 1 93 ? -0.269 6.831 -11.690 1.00 86.88 93 VAL A CA 1
ATOM 731 C C . VAL A 1 93 ? -1.504 6.291 -10.987 1.00 86.88 93 VAL A C 1
ATOM 733 O O . VAL A 1 93 ? -2.564 6.124 -11.595 1.00 86.88 93 VAL A O 1
ATOM 736 N N . LEU A 1 94 ? -1.353 6.023 -9.693 1.00 84.44 94 LEU A N 1
ATOM 737 C CA . LEU A 1 94 ? -2.403 5.517 -8.823 1.00 84.44 94 LEU A CA 1
ATOM 738 C C . LEU A 1 94 ? -3.052 6.683 -8.090 1.00 84.44 94 LEU A C 1
ATOM 740 O O . LEU A 1 94 ? -2.378 7.425 -7.377 1.00 84.44 94 LEU A O 1
ATOM 744 N N . THR A 1 95 ? -4.363 6.839 -8.251 1.00 83.19 95 THR A N 1
ATOM 745 C CA . THR A 1 95 ? -5.155 7.732 -7.396 1.00 83.19 95 THR A CA 1
ATOM 746 C C . THR A 1 95 ? -5.729 6.904 -6.263 1.00 83.19 95 THR A C 1
ATOM 748 O O . THR A 1 95 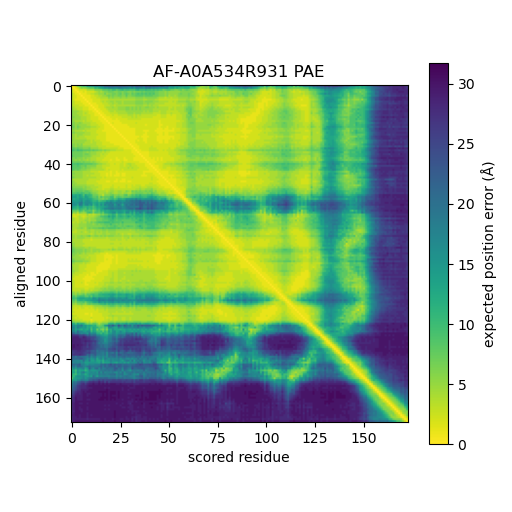? -6.339 5.870 -6.532 1.00 83.19 95 THR A O 1
ATOM 751 N N . PHE A 1 96 ? -5.534 7.323 -5.018 1.00 81.44 96 PHE A N 1
ATOM 752 C CA . PHE A 1 96 ? -6.003 6.604 -3.838 1.00 81.44 96 PHE A CA 1
ATOM 753 C C . PHE A 1 96 ? -6.714 7.541 -2.866 1.00 81.44 96 PHE A C 1
ATOM 755 O O . PHE A 1 96 ? -6.458 8.739 -2.824 1.00 81.44 96 PHE A O 1
ATOM 762 N N . ARG A 1 97 ? -7.577 6.977 -2.030 1.00 81.38 97 ARG A N 1
ATOM 763 C CA . ARG A 1 97 ? -8.170 7.644 -0.866 1.00 81.38 97 ARG A CA 1
ATOM 764 C C . ARG A 1 97 ? -8.276 6.642 0.266 1.00 81.38 97 ARG A C 1
ATOM 766 O O . ARG A 1 97 ? -8.500 5.458 0.023 1.00 81.38 97 ARG A O 1
ATOM 773 N N . SER A 1 98 ? -8.133 7.103 1.500 1.00 84.00 98 SER A N 1
ATOM 774 C CA . SER A 1 98 ? -8.205 6.230 2.674 1.00 84.00 98 SER A CA 1
ATOM 775 C C . SER A 1 98 ? -9.310 6.653 3.625 1.00 84.00 98 SER A C 1
ATOM 777 O O . SER A 1 98 ? -9.749 7.804 3.619 1.00 84.00 98 SER A O 1
ATOM 779 N N . ARG A 1 99 ? -9.762 5.711 4.448 1.00 84.69 99 ARG A N 1
ATOM 780 C CA . ARG A 1 99 ? -10.670 5.969 5.563 1.00 84.69 99 ARG A CA 1
ATOM 781 C C . ARG A 1 99 ? -10.349 5.095 6.760 1.00 84.69 99 ARG A C 1
ATOM 783 O O . ARG A 1 99 ? -9.781 4.010 6.625 1.00 84.69 99 ARG A O 1
ATOM 790 N N . THR A 1 100 ? -10.817 5.526 7.926 1.00 88.69 100 THR A N 1
ATOM 791 C CA . THR A 1 100 ? -11.018 4.619 9.057 1.00 88.69 100 THR A CA 1
ATOM 792 C C . THR A 1 100 ? -12.330 3.880 8.835 1.00 88.69 100 THR A C 1
ATOM 794 O O . THR A 1 100 ? -13.399 4.468 8.970 1.00 88.69 100 THR A O 1
ATOM 797 N N . LYS A 1 101 ? -12.260 2.605 8.459 1.00 88.06 101 LYS A N 1
ATOM 798 C CA . LYS A 1 101 ? -13.429 1.762 8.190 1.00 88.06 101 LYS A CA 1
ATOM 799 C C . LYS A 1 101 ? -14.177 1.416 9.470 1.00 88.06 101 LYS A C 1
ATOM 801 O O . LYS A 1 101 ? -15.399 1.497 9.503 1.00 88.06 101 LYS A O 1
ATOM 806 N N . GLU A 1 102 ? -13.440 1.042 10.509 1.00 89.00 102 GLU A N 1
ATOM 807 C CA . GLU A 1 102 ? -14.017 0.527 11.746 1.00 89.00 102 GLU A CA 1
ATOM 808 C C . GLU A 1 102 ? -13.085 0.782 12.933 1.00 89.00 102 GLU A C 1
ATOM 810 O O . GLU A 1 102 ? -11.861 0.810 12.780 1.00 89.00 102 GLU A O 1
ATOM 815 N N . VAL A 1 103 ? -13.666 0.962 14.120 1.00 89.44 103 VAL A N 1
ATOM 816 C CA . VAL A 1 103 ? -12.937 1.055 15.387 1.00 89.44 103 VAL A CA 1
ATOM 817 C C . VAL A 1 103 ? -13.689 0.264 16.449 1.00 89.44 103 VAL A C 1
ATOM 819 O O . VAL A 1 103 ? -14.853 0.558 16.720 1.00 89.44 103 VAL A O 1
ATOM 822 N N . PHE A 1 104 ? -13.027 -0.704 17.075 1.00 88.56 104 PHE A N 1
ATOM 823 C CA . PHE A 1 104 ? -13.623 -1.545 18.115 1.00 88.56 104 PHE A CA 1
ATOM 824 C C . PHE A 1 104 ? -12.590 -1.942 19.171 1.00 88.56 104 PHE A C 1
ATOM 826 O O . PHE A 1 104 ? -11.386 -1.829 18.952 1.00 88.56 104 PHE A O 1
ATOM 833 N N . GLU A 1 105 ? -13.055 -2.408 20.327 1.00 89.00 105 GLU A N 1
ATOM 834 C CA . GLU A 1 105 ? -12.191 -2.889 21.407 1.00 89.00 105 GLU A CA 1
ATOM 835 C C . GLU A 1 105 ? -12.343 -4.402 21.574 1.00 89.00 105 GLU A C 1
ATOM 837 O O . GLU A 1 105 ? -13.425 -4.953 21.371 1.00 89.00 105 GLU A O 1
ATOM 842 N N . LYS A 1 106 ? -11.251 -5.087 21.917 1.00 87.75 106 LYS A N 1
ATOM 843 C CA . LYS A 1 106 ? -11.266 -6.497 22.324 1.00 87.75 106 LYS A CA 1
ATOM 844 C C . LYS A 1 106 ? -10.413 -6.679 23.566 1.00 87.75 106 LYS A C 1
ATOM 846 O O . LYS A 1 106 ? -9.334 -6.094 23.672 1.00 87.75 106 LYS A O 1
ATOM 851 N N . GLU A 1 107 ? -10.866 -7.537 24.465 1.00 87.69 107 GLU A N 1
ATOM 852 C CA . GLU A 1 107 ? -10.077 -7.946 25.619 1.00 87.69 107 GLU A CA 1
ATOM 853 C C . GLU A 1 107 ? -8.944 -8.890 25.184 1.00 87.69 107 GLU A C 1
ATOM 855 O O . GLU A 1 107 ? -9.121 -9.798 24.365 1.00 87.69 107 GLU A O 1
ATOM 860 N N . GLY A 1 108 ? -7.738 -8.640 25.688 1.00 81.75 108 GLY A N 1
ATOM 861 C CA . GLY A 1 108 ? -6.575 -9.476 25.436 1.00 81.75 108 GLY A CA 1
ATOM 862 C C . GLY A 1 108 ? -6.621 -10.769 26.248 1.00 81.75 108 GLY A C 1
ATOM 863 O O . GLY A 1 108 ? -6.967 -10.767 27.422 1.00 81.75 108 GLY A O 1
ATOM 864 N N . LYS A 1 109 ? -6.143 -11.876 25.664 1.00 80.38 109 LYS A N 1
ATOM 865 C CA . LYS A 1 109 ? -6.060 -13.189 26.344 1.00 80.38 109 LYS A CA 1
ATOM 866 C C . LYS A 1 109 ? -5.237 -13.188 27.646 1.00 80.38 109 LYS A C 1
ATOM 868 O O . LYS A 1 109 ? -5.341 -14.122 28.426 1.00 80.38 109 LYS A O 1
ATOM 873 N N . ARG A 1 110 ? -4.374 -12.185 27.847 1.00 80.56 110 ARG A N 1
ATOM 874 C CA . ARG A 1 110 ? -3.530 -11.998 29.044 1.00 80.56 110 ARG A CA 1
ATOM 875 C C . ARG A 1 110 ? -3.965 -10.783 29.880 1.00 80.56 110 ARG A C 1
ATOM 877 O O . ARG A 1 110 ? -3.156 -10.238 30.624 1.00 80.56 110 ARG A O 1
ATOM 884 N N . GLY A 1 111 ? -5.209 -10.335 29.713 1.00 75.88 111 GLY A N 1
ATOM 885 C CA . GLY A 1 111 ? -5.743 -9.122 30.326 1.00 75.88 111 GLY A CA 1
ATOM 886 C C . GLY A 1 111 ? -5.395 -7.837 29.563 1.00 75.88 111 GLY A C 1
ATOM 887 O O . GLY A 1 111 ? -4.401 -7.755 28.830 1.00 75.88 111 GLY A O 1
ATOM 888 N N . GLY A 1 112 ? -6.238 -6.821 29.757 1.00 80.69 112 GLY A N 1
ATOM 889 C CA . GLY A 1 112 ? -6.127 -5.491 29.153 1.00 80.69 112 GLY A CA 1
ATOM 890 C C . GLY A 1 112 ? -6.958 -5.322 27.879 1.00 80.69 112 GLY A C 1
ATOM 891 O O . GLY A 1 112 ? -7.146 -6.264 27.108 1.00 80.69 112 GLY A O 1
ATOM 892 N N . ASN A 1 113 ? -7.428 -4.097 27.634 1.00 82.25 113 ASN A N 1
ATOM 893 C CA . ASN A 1 113 ? -8.230 -3.770 26.456 1.00 82.25 113 ASN A CA 1
ATOM 894 C C . ASN A 1 113 ? -7.333 -3.336 25.295 1.00 82.25 113 ASN A C 1
ATOM 896 O O . ASN A 1 113 ? -6.481 -2.452 25.423 1.00 82.25 113 ASN A O 1
ATOM 900 N N . MET A 1 114 ? -7.547 -3.947 24.134 1.00 85.31 114 MET A N 1
ATOM 901 C CA . MET A 1 114 ? -6.911 -3.564 22.881 1.00 85.31 114 MET A CA 1
ATOM 902 C C . MET A 1 114 ? -7.905 -2.802 22.018 1.00 85.31 114 MET A C 1
ATOM 904 O O . MET A 1 114 ? -8.990 -3.299 21.728 1.00 85.31 114 MET A O 1
ATOM 908 N N . LEU A 1 115 ? -7.508 -1.619 21.564 1.00 85.50 115 LEU A N 1
ATOM 909 C CA . LEU A 1 115 ? -8.221 -0.868 20.545 1.00 85.50 115 LEU A CA 1
ATOM 910 C C . LEU A 1 115 ? -7.739 -1.318 19.166 1.00 85.50 115 LEU A C 1
ATOM 912 O O . LEU A 1 115 ? -6.541 -1.284 18.883 1.00 85.50 115 LEU A O 1
ATOM 916 N N . PHE A 1 116 ? -8.682 -1.696 18.317 1.00 87.19 116 PHE A N 1
ATOM 917 C CA . PHE A 1 116 ? -8.468 -2.011 16.916 1.00 87.19 116 PHE A CA 1
ATOM 918 C C . PHE A 1 116 ? -8.960 -0.851 16.066 1.00 87.19 116 PHE A C 1
ATOM 920 O O . PHE A 1 116 ? -10.092 -0.395 16.220 1.00 87.19 116 PHE A O 1
ATOM 927 N N . VAL A 1 117 ? -8.113 -0.394 15.150 1.00 86.69 117 VAL A N 1
ATOM 928 C CA . VAL A 1 117 ? -8.467 0.605 14.140 1.00 86.69 117 VAL A CA 1
ATOM 929 C C . VAL A 1 117 ? -8.256 -0.026 12.779 1.00 86.69 117 VAL A C 1
ATOM 931 O O . VAL A 1 117 ? -7.127 -0.353 12.423 1.00 86.69 117 VAL A O 1
ATOM 934 N N . VAL A 1 118 ? -9.343 -0.212 12.036 1.00 87.00 118 VAL A N 1
ATOM 935 C CA . VAL A 1 118 ? -9.332 -0.810 10.702 1.00 87.00 118 VAL A CA 1
ATOM 936 C C . VAL A 1 118 ? -9.300 0.305 9.669 1.00 87.00 118 VAL A C 1
ATOM 938 O O . VAL A 1 118 ? -10.240 1.093 9.558 1.00 87.00 118 VAL A O 1
ATOM 941 N N . GLY A 1 119 ? -8.210 0.375 8.914 1.00 84.56 119 GLY A N 1
ATOM 942 C CA . GLY A 1 119 ? -8.105 1.220 7.730 1.00 84.56 119 GLY A CA 1
ATOM 943 C C . GLY A 1 119 ? -8.652 0.542 6.478 1.00 84.56 119 GLY A C 1
ATOM 944 O O . GLY A 1 119 ? -8.696 -0.683 6.385 1.00 84.56 119 GLY A O 1
ATOM 945 N N . GLU A 1 120 ? -9.037 1.349 5.500 1.00 85.12 120 GLU A N 1
ATOM 946 C CA . GLU A 1 120 ? -9.299 0.893 4.139 1.00 85.12 120 GLU A CA 1
ATOM 947 C C . GLU A 1 120 ? -8.789 1.944 3.158 1.00 85.12 120 GLU A C 1
ATOM 949 O O . GLU A 1 120 ? -9.013 3.139 3.376 1.00 85.12 120 GLU A O 1
ATOM 954 N N . THR A 1 121 ? -8.114 1.502 2.098 1.00 82.75 121 THR A N 1
ATOM 955 C CA . THR A 1 121 ? -7.648 2.365 1.016 1.00 82.75 121 THR A CA 1
ATOM 956 C C . THR A 1 121 ? -8.225 1.877 -0.307 1.00 82.75 121 THR A C 1
ATOM 958 O O . THR A 1 121 ? -8.077 0.730 -0.715 1.00 82.75 121 THR A O 1
ATOM 961 N N . ASP A 1 122 ? -8.907 2.772 -0.996 1.00 81.75 122 ASP A N 1
ATOM 962 C CA . ASP A 1 122 ? -9.444 2.514 -2.325 1.00 81.75 122 ASP A CA 1
ATOM 963 C C . ASP A 1 122 ? -8.532 3.199 -3.343 1.00 81.75 122 ASP A C 1
ATOM 965 O O . ASP A 1 122 ? -8.157 4.355 -3.124 1.00 81.75 122 ASP A O 1
ATOM 969 N N . SER A 1 123 ? -8.168 2.509 -4.429 1.00 72.56 123 SER A N 1
ATOM 970 C CA . SER A 1 123 ? -7.427 3.107 -5.546 1.00 72.56 123 SER A CA 1
ATOM 971 C C . SER A 1 123 ? -8.250 3.034 -6.834 1.00 72.56 123 SER A C 1
ATOM 973 O O . SER A 1 123 ? -8.007 2.195 -7.706 1.00 72.56 123 SER A O 1
ATOM 975 N N . PRO A 1 124 ? -9.257 3.913 -6.982 1.00 56.81 124 PRO A N 1
ATOM 976 C CA . PRO A 1 124 ? -10.266 3.771 -8.024 1.00 56.81 124 PRO A CA 1
ATOM 977 C C . PRO A 1 124 ? -9.747 4.041 -9.439 1.00 56.81 124 PRO A C 1
ATOM 979 O O . PRO A 1 124 ? -10.454 3.703 -10.388 1.00 56.81 124 PRO A O 1
ATOM 982 N N . ARG A 1 125 ? -8.560 4.646 -9.608 1.00 64.62 125 ARG A N 1
ATOM 983 C CA . ARG A 1 125 ? -7.992 4.940 -10.931 1.00 64.62 125 ARG A CA 1
ATOM 984 C C . ARG A 1 125 ? -6.520 4.594 -11.038 1.00 64.62 125 ARG A C 1
ATOM 986 O O . ARG A 1 125 ? -5.692 5.083 -10.268 1.00 64.62 125 ARG A O 1
ATOM 993 N N . LEU A 1 126 ? -6.246 3.868 -12.113 1.00 65.38 126 LEU A N 1
ATOM 994 C CA . LEU A 1 126 ? -4.937 3.606 -12.666 1.00 65.38 126 LEU A CA 1
ATOM 995 C C . LEU A 1 126 ? -4.888 4.223 -14.066 1.00 65.38 126 LEU A C 1
ATOM 997 O O . LEU A 1 126 ? -5.656 3.821 -14.942 1.00 65.38 126 LEU A O 1
ATOM 1001 N N . SER A 1 127 ? -3.985 5.178 -14.277 1.00 63.72 127 SER A N 1
ATOM 1002 C CA . SER A 1 127 ? -3.684 5.752 -15.595 1.00 63.72 127 SER A CA 1
ATOM 1003 C C . SER A 1 127 ? -2.213 5.525 -15.949 1.00 63.72 127 SER A C 1
ATOM 1005 O O . SER A 1 127 ? -1.350 5.701 -15.091 1.00 63.72 127 SER A O 1
ATOM 1007 N N . ARG A 1 128 ? -1.920 5.166 -17.205 1.00 60.28 128 ARG A N 1
ATOM 1008 C CA . ARG A 1 128 ? -0.551 5.066 -17.739 1.00 60.28 128 ARG A CA 1
ATOM 1009 C C . ARG A 1 128 ? -0.172 6.383 -18.418 1.00 60.28 128 ARG A C 1
ATOM 1011 O O . ARG A 1 128 ? -0.731 6.661 -19.472 1.00 60.28 128 ARG A O 1
ATOM 1018 N N . GLY A 1 129 ? 0.774 7.145 -17.860 1.00 55.81 129 GLY A N 1
ATOM 1019 C CA . GLY A 1 129 ? 1.303 8.366 -18.497 1.00 55.81 129 GLY A CA 1
ATOM 1020 C C . GLY A 1 129 ? 0.251 9.438 -18.835 1.00 55.81 129 GLY A C 1
ATOM 1021 O O . GLY A 1 129 ? -0.927 9.284 -18.521 1.00 55.81 129 GLY A O 1
ATOM 1022 N N . ASP A 1 130 ? 0.678 10.561 -19.416 1.00 44.03 130 ASP A N 1
ATOM 1023 C CA . ASP A 1 130 ? -0.141 11.770 -19.593 1.00 44.03 130 ASP A CA 1
ATOM 1024 C C . ASP A 1 130 ? -1.274 11.601 -20.628 1.00 44.03 130 ASP A C 1
ATOM 1026 O O . ASP A 1 130 ? -1.171 12.024 -21.774 1.00 44.03 130 ASP A O 1
ATOM 1030 N N . ALA A 1 131 ? -2.389 11.002 -20.207 1.00 40.38 131 ALA A N 1
ATOM 1031 C CA . ALA A 1 131 ? -3.717 11.207 -20.780 1.00 40.38 131 ALA A CA 1
ATOM 1032 C C . ALA A 1 131 ? -4.784 10.755 -19.771 1.00 40.38 131 ALA A C 1
ATOM 1034 O O . ALA A 1 131 ? -4.895 9.572 -19.444 1.00 40.38 131 ALA A O 1
ATOM 1035 N N . VAL A 1 132 ? -5.602 11.696 -19.293 1.00 44.94 132 VAL A N 1
ATOM 1036 C CA . VAL A 1 132 ? -6.818 11.401 -18.522 1.00 44.94 132 VAL A CA 1
ATOM 1037 C C . VAL A 1 132 ? -8.034 11.686 -19.404 1.00 44.94 132 VAL A C 1
ATOM 1039 O O . VAL A 1 132 ? -8.447 12.840 -19.496 1.00 44.94 132 VAL A O 1
ATOM 1042 N N . PRO A 1 133 ? -8.661 10.666 -20.014 1.00 38.84 133 PRO A N 1
ATOM 1043 C CA . PRO A 1 133 ? -10.081 10.707 -20.307 1.00 38.84 133 PRO A CA 1
ATOM 1044 C C . PRO A 1 133 ? -10.837 10.112 -19.118 1.00 38.84 133 PRO A C 1
ATOM 1046 O O . PRO A 1 133 ? -10.554 9.006 -18.649 1.00 38.84 133 PRO A O 1
ATOM 1049 N N . ASP A 1 134 ? -11.790 10.885 -18.614 1.00 47.25 134 ASP A N 1
ATOM 1050 C CA . ASP A 1 134 ? -12.686 10.511 -17.532 1.00 47.25 134 ASP A CA 1
ATOM 1051 C C . ASP A 1 134 ? -13.594 9.356 -17.991 1.00 47.25 134 ASP A C 1
ATOM 1053 O O . ASP A 1 134 ? -14.341 9.482 -18.959 1.00 47.25 134 ASP A O 1
ATOM 1057 N N . GLY A 1 135 ? -13.481 8.191 -17.354 1.00 34.28 135 GLY A N 1
ATOM 1058 C CA . GLY A 1 135 ? -14.194 6.996 -17.799 1.00 34.28 135 GLY A CA 1
ATOM 1059 C C . GLY A 1 135 ? -13.851 5.775 -16.961 1.00 34.28 135 GLY A C 1
ATOM 1060 O O . GLY A 1 135 ? -12.956 5.006 -17.299 1.00 34.28 135 GLY A O 1
ATOM 1061 N N . ALA A 1 136 ? -14.560 5.646 -15.840 1.00 45.25 136 ALA A N 1
ATOM 1062 C CA . ALA A 1 136 ? -14.576 4.539 -14.887 1.00 45.25 136 ALA A CA 1
ATOM 1063 C C . ALA A 1 136 ? -13.881 3.237 -15.334 1.00 45.25 136 ALA A C 1
ATOM 1065 O O . ALA A 1 136 ? -14.442 2.445 -16.090 1.00 45.25 136 ALA A O 1
ATOM 1066 N N . ARG A 1 137 ? -12.718 2.935 -14.745 1.00 40.66 137 ARG A N 1
ATOM 1067 C CA . ARG A 1 137 ? -12.267 1.553 -14.539 1.00 40.66 137 ARG A CA 1
ATOM 1068 C C . ARG A 1 137 ? -11.595 1.462 -13.178 1.00 40.66 137 ARG A C 1
ATOM 1070 O O . ARG A 1 137 ? -10.548 2.064 -12.973 1.00 40.66 137 ARG A O 1
ATOM 1077 N N . ARG A 1 138 ? -12.227 0.710 -12.272 1.00 39.38 138 ARG A N 1
ATOM 1078 C CA . ARG A 1 138 ? -11.673 0.366 -10.959 1.00 39.38 138 ARG A CA 1
ATOM 1079 C C . ARG A 1 138 ? -10.308 -0.290 -11.160 1.00 39.38 138 ARG A C 1
ATOM 1081 O O . ARG A 1 138 ? -10.183 -1.219 -11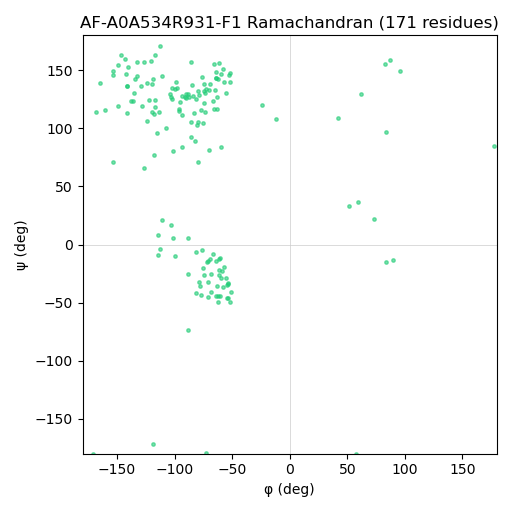.961 1.00 39.38 138 ARG A O 1
ATOM 1088 N N . SER A 1 139 ? -9.306 0.187 -10.444 1.00 46.50 139 SER A N 1
ATOM 1089 C CA . SER A 1 139 ? -8.018 -0.485 -10.286 1.00 46.50 139 SER A CA 1
ATOM 1090 C C . SER A 1 139 ? -7.839 -0.939 -8.840 1.00 46.50 139 SER A C 1
ATOM 1092 O O . SER A 1 139 ? -8.681 -0.636 -8.004 1.00 46.50 139 SER A O 1
ATOM 1094 N N . ALA A 1 140 ? -6.791 -1.734 -8.604 1.00 47.06 140 ALA A N 1
ATOM 1095 C CA . ALA A 1 140 ? -6.445 -2.422 -7.358 1.00 47.06 140 ALA A CA 1
ATOM 1096 C C . ALA A 1 140 ? -7.016 -1.792 -6.067 1.00 47.06 140 ALA A C 1
ATOM 1098 O O . ALA A 1 140 ? -6.710 -0.654 -5.720 1.00 47.06 140 ALA A O 1
ATOM 1099 N N . GLY A 1 141 ? -7.822 -2.559 -5.335 1.00 48.31 141 GLY A N 1
ATOM 1100 C CA . GLY A 1 141 ? -8.247 -2.225 -3.982 1.00 48.31 141 GLY A CA 1
ATOM 1101 C C . GLY A 1 141 ? -7.145 -2.576 -2.983 1.00 48.31 141 GLY A C 1
ATOM 1102 O O . GLY A 1 141 ? -6.580 -3.666 -3.002 1.00 48.31 141 GLY A O 1
ATOM 1103 N N . HIS A 1 142 ? -6.822 -1.654 -2.084 1.00 49.53 142 HIS A N 1
ATOM 1104 C CA . HIS A 1 142 ? -5.800 -1.863 -1.064 1.00 49.53 142 HIS A CA 1
ATOM 1105 C C . HIS A 1 142 ? -6.428 -1.836 0.331 1.00 49.53 142 HIS A C 1
ATOM 1107 O O . HIS A 1 142 ? -6.607 -0.785 0.950 1.00 49.53 142 HIS A O 1
ATOM 1113 N N . ARG A 1 143 ? -6.755 -3.001 0.886 1.00 50.31 143 ARG A N 1
ATOM 1114 C CA . ARG A 1 143 ? -7.379 -3.072 2.208 1.00 50.31 143 ARG A CA 1
ATOM 1115 C C . ARG A 1 143 ? -6.337 -3.273 3.319 1.00 50.31 143 ARG A C 1
ATOM 1117 O O . ARG A 1 143 ? -6.121 -4.368 3.818 1.00 50.31 143 ARG A O 1
ATOM 1124 N N . LEU A 1 144 ? -5.732 -2.174 3.770 1.00 48.69 144 LEU A N 1
ATOM 1125 C CA . LEU A 1 144 ? -4.804 -2.124 4.919 1.00 48.69 144 LEU A CA 1
ATOM 1126 C C . LEU A 1 144 ? -5.370 -1.212 6.017 1.00 48.69 144 LEU A C 1
ATOM 1128 O O . LEU A 1 144 ? -5.863 -0.140 5.676 1.00 48.69 144 LEU A O 1
ATOM 1132 N N . LEU A 1 145 ? -5.299 -1.396 7.344 1.00 52.22 145 LEU A N 1
ATOM 1133 C CA . LEU A 1 145 ? -4.520 -2.176 8.325 1.00 52.22 145 LEU A CA 1
ATOM 1134 C C . LEU A 1 145 ? -5.421 -2.354 9.551 1.00 52.22 145 LEU A C 1
ATOM 1136 O O . LEU A 1 145 ? -6.092 -1.384 9.902 1.00 52.22 145 LEU A O 1
ATOM 1140 N N . GLN A 1 146 ? -5.349 -3.471 10.273 1.00 51.62 146 GLN A N 1
ATOM 1141 C CA . GLN A 1 146 ? -5.747 -3.504 11.689 1.00 51.62 146 GLN A CA 1
ATOM 1142 C C . GLN A 1 146 ? -4.613 -2.961 12.571 1.00 51.62 146 GLN A C 1
ATOM 1144 O O . GLN A 1 146 ? -3.630 -3.655 12.810 1.00 51.62 146 GLN A O 1
ATOM 1149 N N . ALA A 1 147 ? -4.706 -1.724 13.051 1.00 56.06 147 ALA A N 1
ATOM 1150 C CA . ALA A 1 147 ? -3.776 -1.201 14.050 1.00 56.06 147 ALA A CA 1
ATOM 1151 C C . ALA A 1 147 ? -4.248 -1.617 15.447 1.00 56.06 147 ALA A C 1
ATOM 1153 O O . ALA A 1 147 ? -5.406 -1.379 15.790 1.00 56.06 147 ALA A O 1
ATOM 1154 N N . ARG A 1 148 ? -3.364 -2.227 16.243 1.00 55.78 148 ARG A N 1
ATOM 1155 C CA . ARG A 1 148 ? -3.630 -2.584 17.642 1.00 55.78 148 ARG A CA 1
ATOM 1156 C C . ARG A 1 148 ? -2.946 -1.580 18.560 1.00 55.78 148 ARG A C 1
ATOM 1158 O O . ARG A 1 148 ? -1.735 -1.401 18.475 1.00 55.78 148 ARG A O 1
ATOM 1165 N N . ILE A 1 149 ? -3.709 -0.964 19.455 1.00 61.59 149 ILE A N 1
ATOM 1166 C CA . ILE A 1 149 ? -3.183 -0.156 20.560 1.00 61.59 149 ILE A CA 1
ATOM 1167 C C . ILE A 1 149 ? -3.603 -0.823 21.863 1.00 61.59 149 ILE A C 1
ATOM 1169 O O . ILE A 1 149 ? -4.795 -1.018 22.099 1.00 61.59 149 ILE A O 1
ATOM 1173 N N . ARG A 1 150 ? -2.646 -1.143 22.737 1.00 58.84 150 ARG A N 1
ATOM 1174 C CA . ARG A 1 150 ? -2.959 -1.539 24.114 1.00 58.84 150 ARG A CA 1
ATOM 1175 C C . ARG A 1 150 ? -3.360 -0.284 24.892 1.00 58.84 150 ARG A C 1
ATOM 1177 O O . ARG A 1 150 ? -2.576 0.661 24.961 1.00 58.84 150 ARG A O 1
ATOM 1184 N N . ARG A 1 151 ? -4.569 -0.243 25.459 1.00 56.53 151 ARG A N 1
ATOM 1185 C CA . ARG A 1 151 ? -4.867 0.721 26.525 1.00 56.53 151 ARG A CA 1
ATOM 1186 C C . ARG A 1 151 ? -4.411 0.079 27.825 1.00 56.53 151 ARG A C 1
ATOM 1188 O O . ARG A 1 151 ? -5.060 -0.849 28.303 1.00 56.53 151 ARG A O 1
ATOM 1195 N N . ASP A 1 15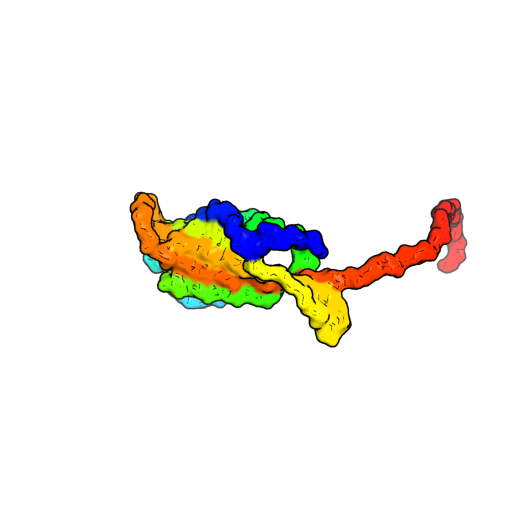2 ? -3.295 0.543 28.371 1.00 48.66 152 ASP A N 1
ATOM 1196 C CA . ASP A 1 152 ? -3.000 0.242 29.767 1.00 48.66 152 ASP A CA 1
ATOM 1197 C C . ASP A 1 152 ? -4.103 0.898 30.613 1.00 48.66 152 ASP A C 1
ATOM 1199 O O . ASP A 1 152 ? -4.457 2.066 30.417 1.00 48.66 152 ASP A O 1
ATOM 1203 N N . GLY A 1 153 ? -4.740 0.100 31.468 1.00 39.66 153 GLY A N 1
ATOM 1204 C CA . GLY A 1 153 ? -5.726 0.600 32.411 1.00 39.66 153 GLY A CA 1
ATOM 1205 C C . GLY A 1 153 ? -5.021 1.486 33.427 1.00 39.66 153 GLY A C 1
ATOM 1206 O O . GLY A 1 153 ? -4.093 1.020 34.070 1.00 39.66 153 GLY A O 1
ATOM 1207 N N . THR A 1 154 ? -5.476 2.737 33.535 1.00 36.91 154 THR A N 1
ATOM 1208 C CA . THR A 1 154 ? -5.323 3.634 34.693 1.00 36.91 154 THR A CA 1
ATOM 1209 C C . THR A 1 154 ? -3.956 3.633 35.385 1.00 36.91 154 THR A C 1
ATOM 1211 O O . THR A 1 154 ? -3.656 2.742 36.177 1.00 36.91 154 THR A O 1
ATOM 1214 N N . ASP A 1 155 ? -3.210 4.728 35.222 1.00 34.50 155 ASP A N 1
ATOM 1215 C CA . ASP A 1 155 ? -2.211 5.163 36.201 1.00 34.50 155 ASP A CA 1
ATOM 1216 C C . ASP A 1 155 ? -2.900 5.416 37.553 1.00 34.50 155 ASP A C 1
ATOM 1218 O O . ASP A 1 155 ? -3.269 6.534 37.909 1.00 34.50 155 ASP A O 1
ATOM 1222 N N . ALA A 1 156 ? -3.090 4.351 38.326 1.00 34.78 156 ALA A N 1
ATOM 1223 C CA . ALA A 1 156 ? -3.306 4.423 39.756 1.00 34.78 156 ALA A CA 1
ATOM 1224 C C . ALA A 1 156 ? -1.940 4.609 40.432 1.00 34.78 156 ALA A C 1
ATOM 1226 O O . ALA A 1 156 ? -1.433 3.715 41.102 1.00 34.78 156 ALA A O 1
ATOM 1227 N N . HIS A 1 157 ? -1.343 5.790 40.272 1.00 31.78 157 HIS A N 1
ATOM 1228 C CA . HIS A 1 157 ? -0.350 6.281 41.223 1.00 31.78 157 HIS A CA 1
ATOM 1229 C C . HIS A 1 157 ? -1.024 7.304 42.132 1.00 31.78 157 HIS A C 1
ATOM 1231 O O . HIS A 1 157 ? -0.939 8.517 41.952 1.00 31.78 157 HIS A O 1
ATOM 1237 N N . ALA A 1 158 ? -1.742 6.762 43.118 1.00 33.00 158 ALA A N 1
ATOM 1238 C CA . ALA A 1 158 ? -2.144 7.497 44.302 1.00 33.00 158 ALA A CA 1
ATOM 1239 C C . ALA A 1 158 ? -0.895 7.942 45.082 1.00 33.00 158 ALA A C 1
ATOM 1241 O O . ALA A 1 158 ? 0.117 7.242 45.139 1.00 33.00 158 ALA A O 1
ATOM 1242 N N . GLY A 1 159 ? -0.996 9.146 45.639 1.00 28.19 159 GLY A N 1
ATOM 1243 C CA . GLY A 1 159 ? 0.081 9.923 46.232 1.00 28.19 159 GLY A CA 1
ATOM 1244 C C . GLY A 1 159 ? 0.931 9.219 47.290 1.00 28.19 159 GLY A C 1
ATOM 1245 O O . GLY A 1 159 ? 0.453 8.485 48.148 1.00 28.19 159 GLY A O 1
ATOM 1246 N N . GLY A 1 160 ? 2.205 9.592 47.281 1.00 27.38 160 GLY A N 1
ATOM 1247 C CA . GLY A 1 160 ? 3.158 9.365 48.358 1.00 27.38 160 GLY A CA 1
ATOM 1248 C C . GLY A 1 160 ? 4.238 10.433 48.287 1.00 27.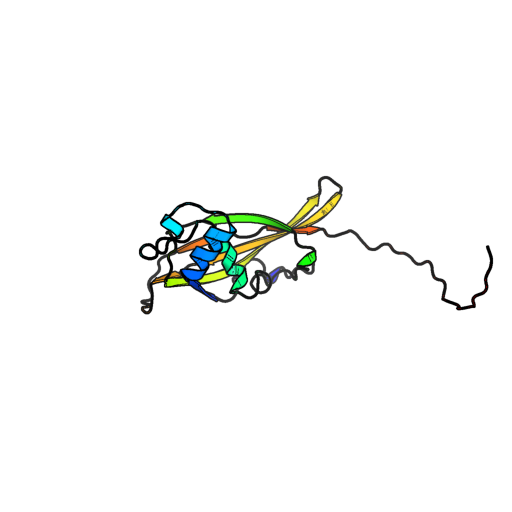38 160 GLY A C 1
ATOM 1249 O O . GLY A 1 160 ? 5.351 10.175 47.848 1.00 27.38 160 GLY A O 1
ATOM 1250 N N . GLY A 1 161 ? 3.883 11.672 48.629 1.00 27.62 161 GLY A N 1
ATOM 1251 C CA . GLY A 1 161 ? 4.828 12.780 48.635 1.00 27.62 161 GLY A CA 1
ATOM 1252 C C . GLY A 1 161 ? 5.944 12.591 49.664 1.00 27.62 161 GLY A C 1
ATOM 1253 O O . GLY A 1 161 ? 5.696 12.165 50.791 1.00 27.62 161 GLY A O 1
ATOM 1254 N N . ARG A 1 162 ? 7.156 13.023 49.305 1.00 30.27 162 ARG A N 1
ATOM 1255 C CA . ARG A 1 162 ? 7.959 13.934 50.131 1.00 30.27 162 ARG A CA 1
ATOM 1256 C C . ARG A 1 162 ? 9.101 14.544 49.315 1.00 30.27 162 ARG A C 1
ATOM 1258 O O . ARG A 1 162 ? 9.697 13.909 48.456 1.00 30.27 162 ARG A O 1
ATOM 1265 N N . ARG A 1 163 ? 9.295 15.838 49.567 1.00 30.19 163 ARG A N 1
ATOM 1266 C CA . ARG A 1 163 ? 10.194 16.775 48.890 1.00 30.19 163 ARG A CA 1
ATOM 1267 C C . ARG A 1 163 ? 11.667 16.418 49.087 1.00 30.19 163 ARG A C 1
ATOM 1269 O O . ARG A 1 163 ? 12.046 15.827 50.091 1.00 30.19 163 ARG A O 1
ATOM 1276 N N . ALA A 1 164 ? 12.467 16.877 48.132 1.00 31.33 164 ALA A N 1
ATOM 1277 C CA . ALA A 1 164 ? 13.919 16.879 48.146 1.00 31.33 164 ALA A CA 1
ATOM 1278 C C . ALA A 1 164 ? 14.515 17.678 49.318 1.00 31.33 164 ALA A C 1
ATOM 1280 O O . ALA A 1 164 ? 14.020 18.752 49.660 1.00 31.33 164 ALA A O 1
ATOM 1281 N N . SER A 1 165 ? 15.664 17.220 49.815 1.00 32.44 165 SER A N 1
ATOM 1282 C CA . SER A 1 165 ? 16.685 18.086 50.406 1.00 32.44 165 SER A CA 1
ATOM 1283 C C . SER A 1 165 ? 18.074 17.491 50.171 1.00 32.44 165 SER A C 1
ATOM 1285 O O . SER A 1 165 ? 18.373 16.380 50.602 1.00 32.44 165 SER A O 1
ATOM 1287 N N . HIS A 1 166 ? 18.904 18.253 49.461 1.00 31.50 166 HIS A N 1
ATOM 1288 C CA . HIS A 1 166 ? 20.354 18.104 49.374 1.00 31.50 166 HIS A CA 1
ATOM 1289 C C . HIS A 1 166 ? 21.007 18.030 50.763 1.00 31.50 166 HIS A C 1
ATOM 1291 O O . HIS A 1 166 ? 20.702 18.880 51.596 1.00 31.50 166 HIS A O 1
ATOM 1297 N N . ALA A 1 167 ? 22.004 17.153 50.944 1.00 30.64 167 ALA A N 1
ATOM 1298 C CA . ALA A 1 167 ? 23.224 17.464 51.701 1.00 30.64 167 ALA A CA 1
ATOM 1299 C C . ALA A 1 167 ? 24.326 16.394 51.521 1.00 30.64 167 ALA A C 1
ATOM 1301 O O . ALA A 1 167 ? 24.192 15.276 51.993 1.00 30.64 167 ALA A O 1
ATOM 1302 N N . ARG A 1 168 ? 25.423 16.834 50.885 1.00 32.06 168 ARG A N 1
ATOM 1303 C CA . ARG A 1 168 ? 26.854 16.614 51.199 1.00 32.06 168 ARG A CA 1
ATOM 1304 C C . ARG A 1 168 ? 27.470 15.196 51.196 1.00 32.06 168 ARG A C 1
ATOM 1306 O O . ARG A 1 168 ? 27.036 14.276 51.870 1.00 32.06 168 ARG A O 1
ATOM 1313 N N . ARG A 1 169 ? 28.594 15.131 50.463 1.00 35.03 169 ARG A N 1
ATOM 1314 C CA . ARG A 1 169 ? 29.711 14.171 50.544 1.00 35.03 169 ARG A CA 1
ATOM 1315 C C . ARG A 1 169 ? 30.260 14.051 51.975 1.00 35.03 169 ARG A C 1
ATOM 1317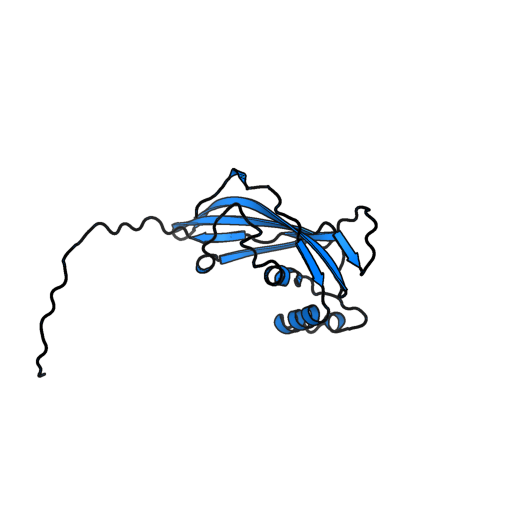 O O . ARG A 1 169 ? 30.309 15.085 52.638 1.00 35.03 169 ARG A O 1
ATOM 1324 N N . ASP A 1 170 ? 30.755 12.870 52.370 1.00 36.31 170 ASP A N 1
ATOM 1325 C CA . ASP A 1 170 ? 32.201 12.571 52.555 1.00 36.31 170 ASP A CA 1
ATOM 1326 C C . ASP A 1 170 ? 32.456 11.048 52.805 1.00 36.31 170 ASP A C 1
ATOM 1328 O O . ASP A 1 170 ? 31.482 10.298 52.700 1.00 36.31 170 ASP A O 1
ATOM 1332 N N . PRO A 1 171 ? 33.694 10.521 53.006 1.00 52.97 171 PRO A N 1
ATOM 1333 C CA . PRO A 1 171 ? 34.195 9.323 52.327 1.00 52.97 171 PRO A CA 1
ATOM 1334 C C . PRO A 1 171 ? 34.535 8.171 53.308 1.00 52.97 171 PRO A C 1
ATOM 1336 O O . PRO A 1 171 ? 34.287 8.261 54.505 1.00 52.97 171 PRO A O 1
ATOM 1339 N N . HIS A 1 172 ? 35.164 7.111 52.788 1.00 41.81 172 HIS A N 1
ATOM 1340 C CA . HIS A 1 172 ? 35.657 5.902 53.475 1.00 41.81 172 HIS A CA 1
ATOM 1341 C C . HIS A 1 172 ? 34.637 4.782 53.728 1.00 41.81 172 HIS A C 1
ATOM 1343 O O . HIS A 1 172 ? 33.993 4.724 54.774 1.00 41.81 172 HIS A O 1
ATOM 1349 N N . ARG A 1 173 ? 34.632 3.790 52.829 1.00 37.38 173 ARG A N 1
ATOM 1350 C CA . ARG A 1 173 ? 34.963 2.399 53.176 1.00 37.38 173 ARG A CA 1
ATOM 1351 C C . ARG A 1 173 ? 35.259 1.571 51.935 1.00 37.38 173 ARG A C 1
ATOM 1353 O O . ARG A 1 173 ? 34.583 1.812 50.914 1.00 37.38 173 ARG A O 1
#

Nearest PDB structures (foldseek):
  4rlj-assembly1_A  TM=7.922E-01  e=5.328E-07  Mycobacterium tuberculosis H37Rv
  4w78-assembly3_C  TM=6.422E-01  e=1.232E-05  Mycobacterium tuberculosis CCDC5180
  3exz-assembly1_A  TM=6.325E-01  e=3.253E-05  Rhodospirillum rubr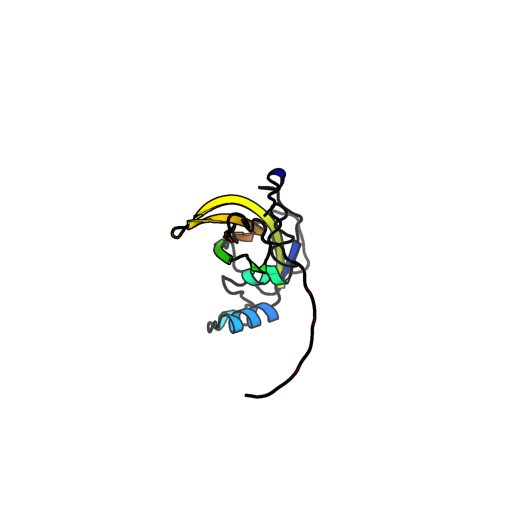um ATCC 11170
  4w78-assembly1_A  TM=6.210E-01  e=4.327E-05  Mycobacterium tuberculosis CCDC5180
  4w78-assembly1_F  TM=6.243E-01  e=8.431E-04  Mycobacterium tuberculosis SUMu008

Solvent-accessible surface area (backbone atoms only — not comparable to full-atom values): 10339 Å² total; per-residue (Å²): 120,64,69,45,70,91,38,48,62,43,72,46,73,78,46,77,45,77,36,48,46,70,55,38,39,51,49,38,56,75,73,66,60,78,65,62,61,44,70,32,80,89,66,24,35,46,59,96,65,54,74,68,55,51,39,76,78,61,77,33,68,61,72,46,24,78,23,44,64,73,64,66,96,59,50,40,86,68,50,77,49,76,44,74,74,54,91,54,38,42,56,28,35,39,34,33,32,26,18,24,58,46,76,52,74,44,78,40,99,85,63,54,46,29,41,36,39,29,36,35,30,45,21,56,37,68,39,72,56,101,65,86,76,92,72,94,54,76,31,37,39,39,44,42,35,35,36,37,31,73,48,80,79,71,93,80,75,76,87,80,88,79,83,91,77,91,80,84,89,86,86,91,133

Foldseek 3Di:
DQFQPVQAPPKDDKDKDQAALVLQVVVCVVVVHPPCCSVDPVNQWHDQCSCVCVLVVPVHPQVLEPRDNDPVVQKDWDDWDKFFPDTDGHQKMWIKIKYFHDWDWDADPVGFIKIWTWMWMFGFDIDRPPDDDDDGDGGITTGDTTIIGTDDPDPPPDDDDDDDDDDDDDDDD